Protein AF-A0A1G4KAP0-F1 (afdb_monomer_lite)

pLDDT: mean 80.8, std 14.37, range [39.59, 97.81]

Structure (mmCIF, N/CA/C/O backbone):
data_AF-A0A1G4KAP0-F1
#
_entry.id   AF-A0A1G4KAP0-F1
#
loop_
_atom_site.group_PDB
_atom_site.id
_atom_site.type_symbol
_atom_site.label_atom_id
_atom_site.label_alt_id
_atom_site.label_comp_id
_atom_site.label_asym_id
_atom_site.label_entity_id
_atom_site.label_seq_id
_atom_site.pdbx_PDB_ins_code
_atom_site.Cartn_x
_atom_site.Cartn_y
_atom_site.Cartn_z
_atom_site.occupancy
_atom_site.B_iso_or_equiv
_atom_site.auth_seq_id
_atom_site.auth_comp_id
_atom_site.auth_asym_id
_atom_site.auth_atom_id
_atom_site.pdbx_PDB_model_num
ATOM 1 N N . MET A 1 1 ? 40.969 19.356 -54.802 1.00 39.59 1 MET A N 1
ATOM 2 C CA . MET A 1 1 ? 41.114 18.959 -53.386 1.00 39.59 1 MET A CA 1
ATOM 3 C C . MET A 1 1 ? 39.967 18.029 -53.043 1.00 39.59 1 MET A C 1
ATOM 5 O O . MET A 1 1 ? 38.816 18.387 -53.251 1.00 39.59 1 MET A O 1
ATOM 9 N N . THR A 1 2 ? 40.290 16.788 -52.697 1.00 42.28 2 THR A N 1
ATOM 10 C CA . THR A 1 2 ? 39.365 15.652 -52.617 1.00 42.28 2 THR A CA 1
ATOM 11 C C . THR A 1 2 ? 38.412 15.788 -51.432 1.00 42.28 2 THR A C 1
ATOM 13 O O . THR A 1 2 ? 38.822 15.647 -50.284 1.00 42.28 2 THR A O 1
ATOM 16 N N . SER A 1 3 ? 37.131 16.027 -51.716 1.00 50.00 3 SER A N 1
ATOM 17 C CA . SER A 1 3 ? 36.045 15.788 -50.765 1.00 50.00 3 SER A CA 1
ATOM 18 C C . SER A 1 3 ? 35.837 14.275 -50.668 1.00 50.00 3 SER A C 1
ATOM 20 O O . SER A 1 3 ? 35.120 13.674 -51.468 1.00 50.00 3 SER A O 1
ATOM 22 N N . SER A 1 4 ? 36.538 13.627 -49.739 1.00 54.75 4 SER A N 1
ATOM 23 C CA . SER A 1 4 ? 36.264 12.240 -49.376 1.00 54.75 4 SER A CA 1
ATOM 24 C C . SER A 1 4 ? 34.961 12.207 -48.578 1.00 54.75 4 SER A C 1
ATOM 26 O O . SER A 1 4 ? 34.900 12.558 -47.402 1.00 54.75 4 SER A O 1
ATOM 28 N N . LYS A 1 5 ? 33.883 11.801 -49.252 1.00 60.22 5 LYS A N 1
ATOM 29 C CA . LYS A 1 5 ? 32.620 11.416 -48.614 1.00 60.22 5 LYS A CA 1
ATOM 30 C C . LYS A 1 5 ? 32.959 10.384 -47.521 1.00 60.22 5 LYS A C 1
ATOM 32 O O . LYS A 1 5 ? 33.646 9.413 -47.844 1.00 60.22 5 LYS A O 1
ATOM 37 N N . PRO A 1 6 ? 32.538 10.565 -46.256 1.00 56.22 6 PRO A N 1
ATOM 38 C CA . PRO A 1 6 ? 32.833 9.584 -45.217 1.00 56.22 6 PRO A CA 1
ATOM 39 C C . PRO A 1 6 ? 32.240 8.241 -45.644 1.00 56.22 6 PRO A C 1
ATOM 41 O O . PRO A 1 6 ? 31.071 8.190 -46.041 1.00 56.22 6 PRO A O 1
ATOM 44 N N . SER A 1 7 ? 33.064 7.190 -45.623 1.00 60.97 7 SER A N 1
ATOM 45 C CA . SER A 1 7 ? 32.654 5.840 -46.006 1.00 60.97 7 SER A CA 1
ATOM 46 C C . SER A 1 7 ? 31.438 5.432 -45.166 1.00 60.97 7 SER A C 1
ATOM 48 O O . SER A 1 7 ? 31.383 5.730 -43.972 1.00 60.97 7 SER A O 1
ATOM 50 N N . GLU A 1 8 ? 30.437 4.787 -45.774 1.00 62.31 8 GLU A N 1
ATOM 51 C CA . GLU A 1 8 ? 29.217 4.326 -45.083 1.00 62.31 8 GLU A CA 1
ATOM 52 C C . GLU A 1 8 ? 29.470 3.632 -43.726 1.00 62.31 8 GLU A C 1
ATOM 54 O O . GLU A 1 8 ? 28.761 3.974 -42.773 1.00 62.31 8 GLU A O 1
ATOM 59 N N . PRO A 1 9 ? 30.532 2.810 -43.559 1.00 63.66 9 PRO A N 1
ATOM 60 C CA . PRO A 1 9 ? 30.903 2.237 -42.266 1.00 63.66 9 PRO A CA 1
ATOM 61 C C . PRO A 1 9 ? 31.096 3.286 -41.164 1.00 63.66 9 PRO A C 1
ATOM 63 O O . PRO A 1 9 ? 30.628 3.109 -40.046 1.00 63.66 9 PRO A O 1
ATOM 66 N N . SER A 1 10 ? 31.730 4.425 -41.463 1.00 76.94 10 SER A N 1
ATOM 67 C CA . SER A 1 10 ? 32.026 5.476 -40.477 1.00 76.94 10 SER A CA 1
ATOM 68 C C . SER A 1 10 ? 30.759 6.107 -39.886 1.00 76.94 10 SER A C 1
ATOM 70 O O . SER A 1 10 ? 30.713 6.412 -38.692 1.00 76.94 10 SER A O 1
ATOM 72 N N . LYS A 1 11 ? 29.701 6.252 -40.693 1.00 84.00 11 LYS A N 1
ATOM 73 C CA . LYS A 1 11 ? 28.410 6.774 -40.219 1.00 84.00 11 LYS A CA 1
ATOM 74 C C . LYS A 1 11 ? 27.687 5.772 -39.325 1.00 84.00 11 LYS A C 1
ATOM 76 O O . LYS A 1 11 ? 27.024 6.174 -38.372 1.00 84.00 11 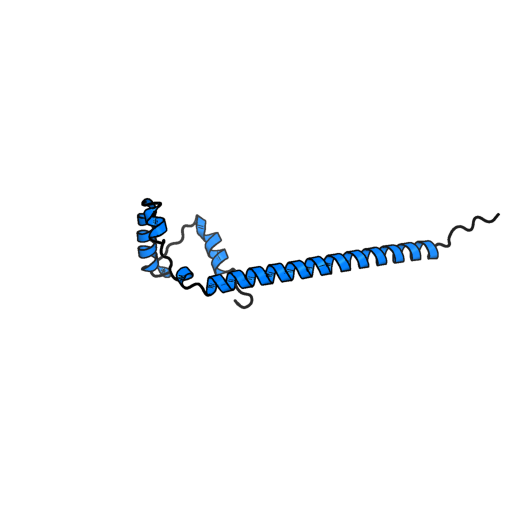LYS A O 1
ATOM 81 N N . GLU A 1 12 ? 27.801 4.487 -39.629 1.00 87.94 12 GLU A N 1
ATOM 82 C CA . GLU A 1 12 ? 27.192 3.416 -38.845 1.00 87.94 12 GLU A CA 1
ATOM 83 C C . GLU A 1 12 ? 27.906 3.236 -37.498 1.00 87.94 12 GLU A C 1
ATOM 85 O O . GLU A 1 12 ? 27.252 3.207 -36.455 1.00 87.94 12 GLU A O 1
ATOM 90 N N . TYR A 1 13 ? 29.242 3.296 -37.490 1.00 89.94 13 TYR A N 1
ATOM 91 C CA . TYR A 1 13 ? 30.038 3.350 -36.261 1.00 89.94 13 TYR A CA 1
ATOM 92 C C . TYR A 1 13 ? 29.661 4.540 -35.371 1.00 89.94 13 TYR A C 1
ATOM 94 O O . TYR A 1 13 ? 29.488 4.369 -34.164 1.00 89.94 13 TYR A O 1
ATOM 102 N N . ALA A 1 14 ? 29.472 5.733 -35.945 1.00 89.94 14 ALA A N 1
ATOM 103 C CA . ALA A 1 14 ? 29.063 6.912 -35.182 1.00 89.94 14 ALA A CA 1
ATOM 104 C C . ALA A 1 14 ? 27.676 6.742 -34.530 1.00 89.94 14 ALA A C 1
ATOM 106 O O . ALA A 1 14 ? 27.480 7.138 -33.379 1.00 89.94 14 ALA A O 1
ATOM 107 N N . LYS A 1 15 ? 26.722 6.107 -35.227 1.00 93.44 15 LYS A N 1
ATOM 108 C CA . LYS A 1 15 ? 25.391 5.796 -34.677 1.00 93.44 15 LYS A CA 1
ATOM 109 C C . LYS A 1 15 ? 25.471 4.803 -33.519 1.00 93.44 15 LYS A C 1
ATOM 111 O O . LYS A 1 15 ? 24.868 5.043 -32.475 1.00 93.44 15 LYS A O 1
ATOM 116 N N . ILE A 1 16 ? 26.229 3.718 -33.686 1.00 92.62 16 ILE A N 1
ATOM 117 C CA . ILE A 1 16 ? 26.417 2.698 -32.643 1.00 92.62 16 ILE A CA 1
ATOM 118 C C . ILE A 1 16 ? 27.080 3.318 -31.410 1.00 92.62 16 ILE A C 1
ATOM 120 O O . ILE A 1 16 ? 26.636 3.089 -30.285 1.00 92.62 16 ILE A O 1
ATOM 124 N N . TYR A 1 17 ? 28.095 4.158 -31.614 1.00 93.38 17 TYR A N 1
ATOM 125 C CA . TYR A 1 17 ? 28.766 4.866 -30.531 1.00 93.38 17 TYR A CA 1
ATOM 126 C C . TYR A 1 17 ? 27.811 5.809 -29.785 1.00 93.38 17 TYR A C 1
ATOM 128 O O . TYR A 1 17 ? 27.716 5.750 -28.561 1.00 93.38 17 TYR A O 1
ATOM 136 N N . SER A 1 18 ? 27.033 6.616 -30.514 1.00 93.88 18 SER A N 1
ATOM 137 C CA . SER A 1 18 ? 26.018 7.494 -29.918 1.00 93.88 18 SER A CA 1
ATOM 138 C C . SER A 1 18 ? 24.978 6.715 -29.111 1.00 93.88 18 SER A C 1
ATOM 140 O O . SER A 1 18 ? 24.592 7.147 -28.026 1.00 93.88 18 SER A O 1
ATOM 142 N N . ARG A 1 19 ? 24.529 5.558 -29.614 1.00 95.44 19 ARG A N 1
ATOM 143 C CA . ARG A 1 19 ? 23.566 4.708 -28.907 1.00 95.44 19 ARG A CA 1
ATOM 144 C C . ARG A 1 19 ? 24.162 4.100 -27.640 1.00 95.44 19 ARG A C 1
ATOM 146 O O . ARG A 1 19 ? 23.478 4.028 -26.625 1.00 95.44 19 ARG A O 1
ATOM 153 N N . ARG A 1 20 ? 25.433 3.695 -27.674 1.00 95.94 20 ARG A N 1
ATOM 154 C CA . ARG A 1 20 ? 26.156 3.208 -26.491 1.00 95.94 20 ARG A CA 1
ATOM 155 C C . ARG A 1 20 ? 26.228 4.280 -25.403 1.00 95.94 20 ARG A C 1
ATOM 157 O O . ARG A 1 20 ? 25.932 3.982 -24.252 1.00 95.94 20 ARG A O 1
ATOM 164 N N . GLU A 1 21 ? 26.571 5.514 -25.761 1.00 97.31 21 GLU A N 1
ATOM 165 C CA . GLU A 1 21 ? 26.619 6.638 -24.815 1.00 97.31 21 GLU A CA 1
ATOM 166 C C . GLU A 1 21 ? 25.249 6.930 -24.184 1.00 97.31 21 GLU A C 1
ATOM 168 O O . GLU A 1 21 ? 25.148 7.194 -22.986 1.00 97.31 21 GLU A O 1
ATOM 173 N N . GLU A 1 22 ? 24.174 6.848 -24.969 1.00 97.00 22 GLU A N 1
ATOM 174 C CA . GLU A 1 22 ? 22.808 6.998 -24.462 1.00 97.00 22 GLU A CA 1
ATOM 175 C C . GLU A 1 22 ? 22.437 5.883 -23.472 1.00 97.00 22 GLU A C 1
ATOM 177 O O . GLU A 1 22 ? 21.922 6.169 -22.390 1.00 97.00 22 GLU A O 1
ATOM 182 N N . LEU A 1 23 ? 22.751 4.626 -23.801 1.00 97.06 23 LEU A N 1
ATOM 183 C CA . LEU A 1 23 ? 22.495 3.480 -22.926 1.00 97.06 23 LEU A CA 1
ATOM 184 C C . LEU A 1 23 ? 23.256 3.590 -21.600 1.00 97.06 23 LEU A C 1
ATOM 186 O O . LEU A 1 23 ? 22.680 3.319 -20.551 1.00 97.06 23 LEU A O 1
ATOM 190 N N . ILE A 1 24 ? 24.507 4.058 -21.619 1.00 97.06 24 ILE A N 1
ATOM 191 C CA . ILE A 1 24 ? 25.295 4.291 -20.397 1.00 97.06 24 ILE A CA 1
ATOM 192 C C . ILE A 1 24 ? 24.619 5.343 -19.505 1.00 97.06 24 ILE A C 1
ATOM 194 O O . ILE A 1 24 ? 24.529 5.174 -18.286 1.00 97.06 24 ILE A O 1
ATOM 198 N N . LYS A 1 25 ? 24.097 6.426 -20.098 1.00 96.94 25 LYS A N 1
ATOM 199 C CA . LYS A 1 25 ? 23.353 7.449 -19.348 1.00 96.94 25 LYS A CA 1
ATOM 200 C C . LYS A 1 25 ? 22.081 6.869 -18.732 1.00 96.94 25 LYS A C 1
ATOM 202 O O . LYS A 1 25 ? 21.841 7.093 -17.545 1.00 96.94 25 LYS A O 1
ATOM 207 N N . GLN A 1 26 ? 21.313 6.094 -19.496 1.00 97.81 26 GLN A N 1
ATOM 208 C CA . GLN A 1 26 ? 20.096 5.436 -19.012 1.00 97.81 26 GLN A CA 1
ATOM 209 C C . GLN A 1 26 ? 20.397 4.450 -17.879 1.00 97.81 26 GLN A C 1
ATOM 211 O O . GLN A 1 26 ? 19.734 4.495 -16.847 1.00 97.81 26 GLN A O 1
ATOM 216 N N . GLU A 1 27 ? 21.445 3.635 -18.011 1.00 97.38 27 GLU A N 1
ATOM 217 C CA . GLU A 1 27 ? 21.887 2.712 -16.963 1.00 97.38 27 GLU A CA 1
ATOM 218 C C . GLU A 1 27 ? 22.241 3.464 -15.672 1.00 97.38 27 GLU A C 1
ATOM 220 O O . GLU A 1 27 ? 21.850 3.060 -14.575 1.00 97.38 27 GLU A O 1
ATOM 225 N N . SER A 1 28 ? 22.941 4.597 -15.790 1.00 96.62 28 SER A N 1
ATOM 226 C CA . SER A 1 28 ? 23.276 5.425 -14.632 1.00 96.62 28 SER A CA 1
ATOM 227 C C . SER A 1 28 ? 22.040 6.025 -13.946 1.00 96.62 28 SER A C 1
ATOM 229 O O . SER A 1 28 ? 21.998 6.068 -12.714 1.00 96.62 28 SER A O 1
ATOM 231 N N . SER A 1 29 ? 21.023 6.442 -14.714 1.00 97.31 29 SER A N 1
ATOM 232 C CA . SER A 1 29 ? 19.752 6.944 -14.166 1.00 97.31 29 SER A CA 1
ATOM 233 C C . SER A 1 29 ? 18.997 5.829 -13.457 1.00 97.31 29 SER A C 1
ATOM 235 O O . SER A 1 29 ? 18.632 5.968 -12.291 1.00 97.31 29 SER A O 1
ATOM 237 N N . LEU A 1 30 ? 18.878 4.676 -14.116 1.00 97.50 30 LEU A N 1
ATOM 238 C CA . LEU A 1 30 ? 18.154 3.525 -13.596 1.00 97.50 30 LEU A CA 1
ATOM 239 C C . LEU A 1 30 ? 18.745 3.037 -12.268 1.00 97.50 30 LEU A C 1
ATOM 241 O O . LEU A 1 30 ? 18.005 2.772 -11.325 1.00 97.50 30 LEU A O 1
ATOM 245 N N . LYS A 1 31 ? 20.077 2.995 -12.136 1.00 97.25 31 LYS A N 1
ATOM 246 C CA . LYS A 1 31 ? 20.740 2.647 -10.865 1.00 97.25 31 LYS A CA 1
ATOM 247 C C . LYS A 1 31 ? 20.389 3.621 -9.735 1.00 97.25 31 LYS A C 1
ATOM 249 O O . LYS A 1 31 ? 20.179 3.193 -8.595 1.00 97.25 31 LYS A O 1
ATOM 254 N N . ARG A 1 32 ? 20.305 4.925 -10.024 1.00 96.88 32 ARG A N 1
ATOM 255 C CA . ARG A 1 32 ? 19.919 5.951 -9.035 1.00 96.88 32 ARG A CA 1
ATOM 256 C C . ARG A 1 32 ? 18.456 5.813 -8.625 1.00 96.88 32 ARG A C 1
ATOM 258 O O . ARG A 1 32 ? 18.149 5.861 -7.431 1.00 96.88 32 ARG A O 1
ATOM 265 N N . GLU A 1 33 ? 17.570 5.620 -9.594 1.00 96.81 33 GLU A N 1
ATOM 266 C CA . GLU A 1 33 ? 16.136 5.422 -9.369 1.00 96.81 33 GLU A CA 1
ATOM 267 C C . GLU A 1 33 ? 15.878 4.150 -8.558 1.00 96.81 33 GLU A C 1
ATOM 269 O O . GLU A 1 33 ? 15.201 4.207 -7.532 1.00 96.81 33 GLU A O 1
ATOM 274 N N . TYR A 1 34 ? 16.523 3.041 -8.921 1.00 97.19 34 TYR A N 1
ATOM 275 C CA . TYR A 1 34 ? 16.436 1.773 -8.200 1.00 97.19 34 TYR A CA 1
ATOM 276 C C . TYR A 1 34 ? 16.913 1.897 -6.747 1.00 97.19 34 TYR A C 1
ATOM 278 O O . TYR A 1 34 ? 16.222 1.488 -5.817 1.00 97.19 34 TYR A O 1
ATOM 286 N N . THR A 1 35 ? 18.051 2.559 -6.518 1.00 97.06 35 THR A N 1
ATOM 287 C CA . THR A 1 35 ? 18.565 2.811 -5.157 1.00 97.06 35 THR A CA 1
ATOM 288 C C . THR A 1 35 ? 17.611 3.687 -4.339 1.00 97.06 35 THR A C 1
ATOM 290 O O . THR A 1 35 ? 17.493 3.549 -3.120 1.00 97.06 35 THR A O 1
ATOM 293 N N . THR A 1 36 ? 16.926 4.625 -4.991 1.00 96.94 36 THR A N 1
ATOM 294 C CA . THR A 1 36 ? 15.922 5.476 -4.342 1.00 96.94 36 THR A CA 1
ATOM 295 C C . THR A 1 36 ? 14.671 4.679 -3.996 1.00 96.94 36 THR A C 1
ATOM 297 O O . THR A 1 36 ? 14.156 4.811 -2.889 1.00 96.94 36 THR A O 1
ATOM 300 N N . MET A 1 37 ? 14.215 3.815 -4.901 1.00 96.56 37 MET A N 1
ATOM 301 C CA . MET A 1 37 ? 13.095 2.911 -4.662 1.00 96.56 37 MET A CA 1
ATOM 302 C C . MET A 1 37 ? 13.378 1.976 -3.484 1.00 96.56 37 MET A C 1
ATOM 304 O O . MET A 1 37 ? 12.548 1.884 -2.586 1.00 96.56 37 MET A O 1
ATOM 308 N N . LEU A 1 38 ? 14.566 1.365 -3.422 1.00 96.62 38 LEU A N 1
ATOM 309 C CA . LEU A 1 38 ? 14.960 0.510 -2.298 1.00 96.62 38 LEU A CA 1
ATOM 310 C C . LEU A 1 38 ? 14.927 1.253 -0.958 1.00 96.62 38 LEU A C 1
ATOM 312 O O . LEU A 1 38 ? 14.419 0.719 0.022 1.00 96.62 38 LEU A O 1
ATOM 316 N N . ARG A 1 39 ? 15.409 2.502 -0.912 1.00 95.25 39 ARG A N 1
ATOM 317 C CA . ARG A 1 39 ? 15.324 3.325 0.306 1.00 95.25 39 ARG A CA 1
ATOM 318 C C . ARG A 1 39 ? 13.884 3.642 0.699 1.00 95.25 39 ARG A C 1
ATOM 320 O O . ARG A 1 39 ? 13.567 3.603 1.883 1.00 95.25 39 ARG A O 1
ATOM 327 N N . LYS A 1 40 ? 13.015 3.938 -0.272 1.00 95.94 40 LYS A N 1
ATOM 328 C CA . LYS A 1 40 ? 11.586 4.166 -0.012 1.00 95.94 40 LYS A CA 1
ATOM 329 C C . LYS A 1 40 ? 10.910 2.904 0.522 1.00 95.94 40 LYS A C 1
ATOM 331 O O . LYS A 1 40 ? 10.184 2.998 1.501 1.00 95.94 40 LYS A O 1
ATOM 336 N N . LEU A 1 41 ? 11.189 1.744 -0.074 1.00 94.50 41 LEU A N 1
ATOM 337 C CA . LEU A 1 41 ? 10.671 0.459 0.397 1.00 94.50 41 LEU A CA 1
ATOM 338 C C . LEU A 1 41 ? 11.127 0.168 1.825 1.00 94.50 41 LEU A C 1
ATOM 340 O O . LEU A 1 41 ? 10.284 -0.096 2.667 1.00 94.50 41 LEU A O 1
ATOM 344 N N . ALA A 1 42 ? 12.423 0.309 2.117 1.00 93.31 42 ALA A N 1
ATOM 345 C CA . ALA A 1 42 ? 12.942 0.128 3.471 1.00 93.31 42 ALA A CA 1
ATOM 346 C C . ALA A 1 42 ? 12.252 1.062 4.477 1.00 93.31 42 ALA A C 1
ATOM 348 O O . ALA A 1 42 ? 11.812 0.606 5.524 1.00 93.31 42 ALA A O 1
ATOM 349 N N . SER A 1 43 ? 12.085 2.343 4.130 1.00 93.94 43 SER A N 1
ATOM 350 C CA . SER A 1 43 ? 11.376 3.306 4.980 1.00 93.94 43 SER A CA 1
ATOM 351 C C . SER A 1 43 ? 9.925 2.900 5.242 1.00 93.94 43 SER A C 1
ATOM 353 O O . SER A 1 43 ? 9.466 3.019 6.373 1.00 93.94 43 SER A O 1
ATOM 355 N N . VAL A 1 44 ? 9.203 2.431 4.220 1.00 91.75 44 VAL A N 1
ATOM 356 C CA . VAL A 1 44 ? 7.819 1.957 4.374 1.00 91.75 44 VAL A CA 1
ATOM 357 C C . VAL A 1 44 ? 7.780 0.702 5.240 1.00 91.75 44 VAL A C 1
ATOM 359 O O . VAL A 1 44 ? 6.973 0.637 6.159 1.00 91.75 44 VAL A O 1
ATOM 362 N N . THR A 1 45 ? 8.675 -0.261 5.010 1.00 91.12 45 THR A N 1
ATOM 363 C CA . THR A 1 45 ? 8.784 -1.466 5.842 1.00 91.12 45 THR A CA 1
ATOM 364 C C . THR A 1 45 ? 9.040 -1.114 7.304 1.00 91.12 45 THR A C 1
ATOM 366 O O . THR A 1 45 ? 8.382 -1.680 8.168 1.00 91.12 45 THR A O 1
ATOM 369 N N . THR A 1 46 ? 9.932 -0.163 7.596 1.00 90.88 46 THR A N 1
ATOM 370 C CA . THR A 1 46 ? 10.199 0.273 8.974 1.00 90.88 46 THR A CA 1
ATOM 371 C C . THR A 1 46 ? 8.957 0.874 9.629 1.00 90.88 46 THR A C 1
ATOM 373 O O . THR A 1 46 ? 8.617 0.477 10.736 1.00 90.88 46 THR A O 1
ATOM 376 N N . VAL A 1 47 ? 8.232 1.759 8.939 1.00 87.56 47 VAL A N 1
ATOM 377 C CA . VAL A 1 47 ? 6.983 2.338 9.472 1.00 87.56 47 VAL A CA 1
ATOM 378 C C . VAL A 1 47 ? 5.930 1.256 9.717 1.00 87.56 47 VAL A C 1
ATOM 380 O O . VAL A 1 47 ? 5.263 1.268 10.746 1.00 87.56 47 VAL A O 1
ATOM 383 N N . LEU A 1 48 ? 5.780 0.301 8.797 1.00 82.94 48 LEU A N 1
ATOM 384 C CA . LEU A 1 48 ? 4.834 -0.803 8.970 1.00 82.94 48 LEU A CA 1
ATOM 385 C C . LEU A 1 48 ? 5.210 -1.697 10.157 1.00 82.94 48 LEU A C 1
ATOM 387 O O . LEU A 1 48 ? 4.330 -2.079 10.918 1.00 82.94 48 LEU A O 1
ATOM 391 N N . GLN A 1 49 ? 6.500 -1.972 10.357 1.00 81.62 49 GLN A N 1
ATOM 392 C CA . GLN A 1 49 ? 6.984 -2.706 11.528 1.00 81.62 49 GLN A CA 1
ATOM 393 C C . GLN A 1 49 ? 6.736 -1.935 12.828 1.00 81.62 49 GLN A C 1
ATOM 395 O O . GLN A 1 49 ? 6.363 -2.535 13.830 1.00 81.62 49 GLN A O 1
ATOM 400 N N . GLU A 1 50 ? 6.930 -0.617 12.844 1.00 81.56 50 GLU A N 1
ATOM 401 C CA . GLU A 1 50 ? 6.613 0.210 14.014 1.00 81.56 50 GLU A CA 1
ATOM 402 C C . GLU A 1 50 ? 5.118 0.165 14.350 1.00 81.56 50 GLU A C 1
ATOM 404 O O . GLU A 1 50 ? 4.766 0.050 15.520 1.00 81.56 50 GLU A O 1
ATOM 409 N N . LEU A 1 51 ? 4.247 0.191 13.336 1.00 76.06 51 LEU A N 1
ATOM 410 C CA . LEU A 1 51 ? 2.799 0.062 13.513 1.00 76.06 51 LEU A CA 1
ATOM 411 C C . LEU A 1 51 ? 2.390 -1.335 13.999 1.00 76.06 51 LEU A C 1
ATOM 413 O O . LEU A 1 51 ? 1.544 -1.442 14.877 1.00 76.06 51 LEU A O 1
ATOM 417 N N . GLU A 1 52 ? 2.994 -2.399 13.468 1.00 72.00 52 GLU A N 1
ATOM 418 C CA . GLU A 1 52 ? 2.728 -3.777 13.907 1.00 72.00 52 GLU A CA 1
ATOM 419 C C . GLU A 1 52 ? 3.131 -4.002 15.374 1.00 72.00 52 GLU A C 1
ATOM 421 O O . GLU A 1 52 ? 2.467 -4.738 16.100 1.00 72.00 52 GLU A O 1
ATOM 426 N N . ASN A 1 53 ? 4.193 -3.331 15.830 1.00 69.25 53 ASN A N 1
ATOM 427 C CA . ASN A 1 53 ? 4.680 -3.419 17.207 1.00 69.25 53 ASN A CA 1
ATOM 428 C C . ASN A 1 53 ? 4.002 -2.432 18.174 1.00 69.25 53 ASN A C 1
ATOM 430 O O . ASN A 1 53 ? 4.309 -2.466 19.368 1.00 69.25 53 ASN A O 1
ATOM 434 N N . ASP A 1 54 ? 3.115 -1.546 17.706 1.00 69.94 54 ASP A N 1
ATOM 435 C CA . ASP A 1 54 ? 2.382 -0.639 18.589 1.00 69.94 54 ASP 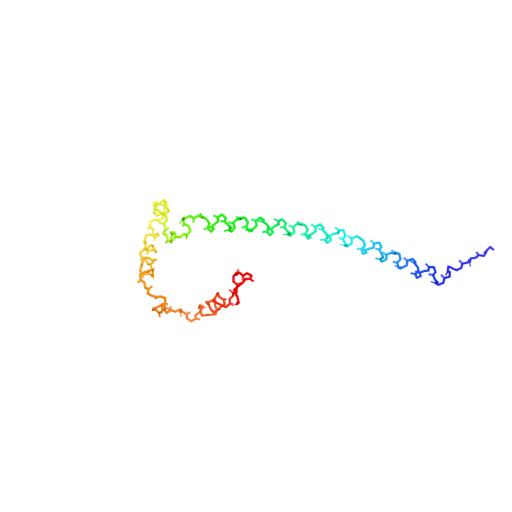A CA 1
ATOM 436 C C . ASP A 1 54 ? 1.189 -1.386 19.217 1.00 69.94 54 ASP A C 1
ATOM 438 O O . ASP A 1 54 ? 0.221 -1.706 18.521 1.00 69.94 54 ASP A O 1
ATOM 442 N N . PRO A 1 55 ? 1.198 -1.649 20.540 1.00 63.88 55 PRO A N 1
ATOM 443 C CA . PRO A 1 55 ? 0.112 -2.367 21.206 1.00 63.88 55 PRO A CA 1
ATOM 444 C C . PRO A 1 55 ? -1.237 -1.643 21.083 1.00 63.88 55 PRO A C 1
ATOM 446 O O . PRO A 1 55 ? -2.280 -2.288 21.171 1.00 63.88 55 PRO A O 1
ATOM 449 N N . ARG A 1 56 ? -1.236 -0.331 20.806 1.00 62.16 56 ARG A N 1
ATOM 450 C CA . ARG A 1 56 ? -2.450 0.467 20.583 1.00 62.16 56 ARG A CA 1
ATOM 451 C C . ARG A 1 56 ? -3.131 0.166 19.251 1.00 62.16 56 ARG A C 1
ATOM 453 O O . ARG A 1 56 ? -4.304 0.471 19.107 1.00 62.16 56 ARG A O 1
ATOM 460 N N . VAL A 1 57 ? -2.438 -0.433 18.279 1.00 58.31 57 VAL A N 1
ATOM 461 C CA . VAL A 1 57 ? -3.063 -0.862 17.012 1.00 58.31 57 VAL A CA 1
ATOM 462 C C . VAL A 1 57 ? -4.005 -2.048 17.242 1.00 58.31 57 VAL A C 1
ATOM 464 O O . VAL A 1 57 ? -5.003 -2.189 16.538 1.00 58.31 57 VAL A O 1
ATOM 467 N N . SER A 1 58 ? -3.735 -2.858 18.270 1.00 54.53 58 SER A N 1
ATOM 468 C CA . SER A 1 58 ? -4.635 -3.930 18.712 1.00 54.53 58 SER A CA 1
ATOM 469 C C . SER A 1 58 ? -5.848 -3.398 19.483 1.00 54.53 58 SER A C 1
ATOM 471 O O . SER A 1 58 ? -6.901 -4.035 19.494 1.00 54.53 58 SER A O 1
ATOM 473 N N . GLU A 1 59 ? -5.730 -2.225 20.107 1.00 59.97 59 GLU A N 1
ATOM 474 C CA . GLU A 1 59 ? -6.841 -1.552 20.774 1.00 59.97 59 GLU A CA 1
ATOM 475 C C . GLU A 1 59 ? -7.684 -0.821 19.722 1.00 59.97 59 GLU A C 1
ATOM 477 O O . GLU A 1 59 ? -7.448 0.338 19.388 1.00 59.97 59 GLU A O 1
ATOM 482 N N . ARG A 1 60 ? -8.718 -1.491 19.199 1.00 62.50 60 ARG A N 1
ATOM 483 C CA . ARG A 1 60 ? -9.750 -0.885 18.334 1.00 62.50 60 ARG A CA 1
ATOM 484 C C . ARG A 1 60 ? -10.663 0.086 19.100 1.00 62.50 60 ARG A C 1
ATOM 486 O O . ARG A 1 60 ? -11.870 0.118 18.896 1.00 62.50 60 ARG A O 1
ATOM 493 N N . VAL A 1 61 ? -10.103 0.885 20.003 1.00 67.75 61 VAL A N 1
ATOM 494 C CA . VAL A 1 61 ? -10.849 1.750 20.915 1.00 67.75 61 VAL A CA 1
ATOM 495 C C . VAL A 1 61 ? -10.570 3.207 20.565 1.00 67.75 61 VAL A C 1
ATOM 497 O O . VAL A 1 61 ? -9.424 3.645 20.449 1.00 67.75 61 VAL A O 1
ATOM 500 N N . ILE A 1 62 ? -11.632 3.996 20.392 1.00 74.75 62 ILE A N 1
ATOM 501 C CA . ILE A 1 62 ? -11.502 5.446 20.214 1.00 74.75 62 ILE A CA 1
ATOM 502 C C . ILE A 1 62 ? -10.960 6.028 21.524 1.00 74.75 62 ILE A C 1
ATOM 504 O O . ILE A 1 62 ? -11.599 5.905 22.565 1.00 74.75 62 ILE A O 1
ATOM 508 N N . SER A 1 63 ? -9.793 6.681 21.480 1.00 77.56 63 SER A N 1
ATOM 509 C CA . SER A 1 63 ? -9.162 7.211 22.697 1.00 77.56 63 SER A CA 1
ATOM 510 C C . SER A 1 63 ? -10.076 8.181 23.460 1.00 77.56 63 SER A C 1
ATOM 512 O O . SER A 1 63 ? -10.749 9.022 22.853 1.00 77.56 63 SER A O 1
ATOM 514 N N . GLU A 1 64 ? -10.036 8.143 24.794 1.00 76.88 64 GLU A N 1
ATOM 515 C CA . GLU A 1 64 ? -10.809 9.059 25.648 1.00 76.88 64 GLU A CA 1
ATOM 516 C C . GLU A 1 64 ? -10.498 10.534 25.348 1.00 76.88 64 GLU A C 1
ATOM 518 O O . GLU A 1 64 ? -11.388 11.384 25.347 1.00 76.88 64 GLU A O 1
ATOM 523 N N . ALA A 1 65 ? -9.244 10.838 24.998 1.00 79.94 65 ALA A N 1
ATOM 524 C CA . ALA A 1 65 ? -8.822 12.173 24.585 1.00 79.94 65 ALA A CA 1
ATOM 525 C C . ALA A 1 65 ? -9.546 12.661 23.316 1.00 79.94 65 ALA A C 1
ATOM 527 O O . ALA A 1 65 ? -9.812 13.858 23.180 1.00 79.94 65 ALA A O 1
ATOM 528 N N . SER A 1 66 ? -9.874 11.755 22.391 1.00 80.31 66 SER A N 1
ATOM 529 C CA . SER A 1 66 ? -10.664 12.068 21.196 1.00 80.31 66 SER A CA 1
ATOM 530 C C . SER A 1 66 ? -12.136 12.295 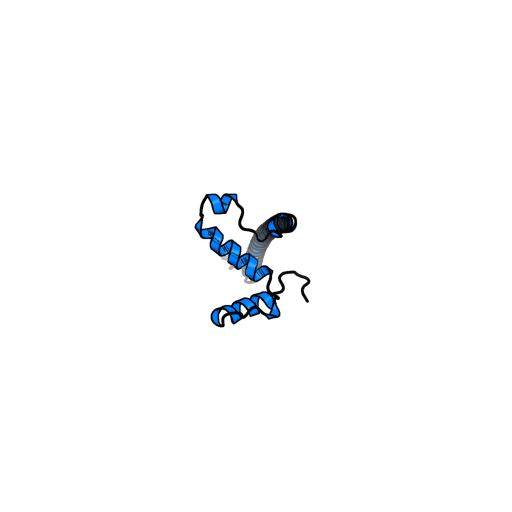21.540 1.00 80.31 66 SER A C 1
ATOM 532 O O . SER A 1 66 ? -12.736 13.233 21.021 1.00 80.31 66 SER A O 1
ATOM 534 N N . ILE A 1 67 ? -12.696 11.502 22.456 1.00 83.38 67 ILE A N 1
ATOM 535 C CA . ILE A 1 67 ? -14.093 11.627 22.909 1.00 83.38 67 ILE A CA 1
ATOM 536 C C . ILE A 1 67 ? -14.311 12.948 23.658 1.00 83.38 67 ILE A C 1
ATOM 538 O O . ILE A 1 67 ? -15.327 13.611 23.467 1.00 83.38 67 ILE A O 1
ATOM 542 N N . LEU A 1 68 ? -13.334 13.383 24.459 1.00 84.25 68 LEU A N 1
ATOM 543 C CA . LEU A 1 68 ? -13.379 14.683 25.137 1.00 84.25 68 LEU A CA 1
ATOM 544 C C . LEU A 1 68 ? -13.405 15.863 24.154 1.00 84.25 68 LEU A C 1
ATOM 546 O O . LEU A 1 68 ? -14.002 16.895 24.453 1.00 84.25 68 LEU A O 1
ATOM 550 N N . LYS A 1 69 ? -12.763 15.723 22.988 1.00 87.81 69 LYS A N 1
ATOM 551 C CA . LYS A 1 69 ? -12.767 16.751 21.935 1.00 87.81 69 LYS A CA 1
ATOM 552 C C . LYS A 1 69 ? -14.039 16.713 21.093 1.00 87.81 69 LYS A C 1
ATOM 554 O O . LYS A 1 69 ? -14.515 17.766 20.681 1.00 87.81 69 LYS A O 1
ATOM 559 N N . ILE A 1 70 ? -14.555 15.517 20.811 1.00 88.75 70 ILE A N 1
ATOM 560 C CA . ILE A 1 70 ? -15.739 15.299 19.978 1.00 88.75 70 ILE A CA 1
ATOM 561 C C . ILE A 1 70 ? -16.644 14.278 20.686 1.00 88.75 70 ILE A C 1
ATOM 563 O O . ILE A 1 70 ? -16.462 13.070 20.512 1.00 88.75 70 ILE A O 1
ATOM 567 N N . PRO A 1 71 ? -17.634 14.746 21.466 1.00 85.69 71 PRO A N 1
ATOM 568 C CA . PRO A 1 71 ? -18.516 13.874 22.243 1.00 85.69 71 PRO A CA 1
ATOM 569 C C . PRO A 1 71 ? -19.346 12.904 21.391 1.00 85.69 71 PRO A C 1
ATOM 571 O O . PRO A 1 71 ? -19.652 11.799 21.839 1.00 85.69 71 PRO A O 1
ATOM 574 N N . ASP A 1 72 ? -19.660 13.282 20.150 1.00 87.50 72 ASP A N 1
ATOM 575 C CA . ASP A 1 72 ? -20.447 12.469 19.212 1.00 87.50 72 ASP A CA 1
ATOM 576 C C . ASP A 1 72 ? -19.751 11.148 18.845 1.00 87.50 72 ASP A C 1
ATOM 578 O O . ASP A 1 72 ? -20.410 10.169 18.494 1.00 87.50 72 ASP A O 1
ATOM 582 N N . LEU A 1 73 ? -18.421 11.072 19.007 1.00 84.06 73 LEU A N 1
ATOM 583 C CA . LEU A 1 73 ? -17.651 9.842 18.798 1.00 84.06 73 LEU A CA 1
ATOM 584 C C . LEU A 1 73 ? -18.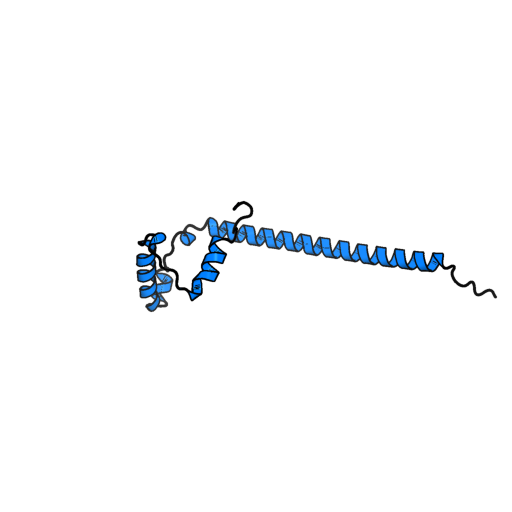048 8.715 19.758 1.00 84.06 73 LEU A C 1
ATOM 586 O O . LEU A 1 73 ? -17.826 7.545 19.451 1.00 84.06 73 LEU A O 1
ATOM 590 N N . LYS A 1 74 ? -18.673 9.042 20.894 1.00 84.00 74 LYS A N 1
ATOM 591 C CA . LYS A 1 74 ? -19.112 8.053 21.882 1.00 84.00 74 LYS A CA 1
ATOM 592 C C . LYS A 1 74 ? -20.130 7.058 21.314 1.00 84.00 74 LYS A C 1
ATOM 594 O O . LYS A 1 74 ? -20.100 5.894 21.694 1.00 84.00 74 LYS A O 1
ATOM 599 N N . GLN A 1 75 ? -20.994 7.492 20.393 1.00 85.50 75 GLN A N 1
ATOM 600 C CA . GLN A 1 75 ? -21.979 6.610 19.749 1.00 85.50 75 GLN A CA 1
ATOM 601 C C . GLN A 1 75 ? -21.307 5.574 18.842 1.00 85.50 75 GLN A C 1
ATOM 603 O O . GLN A 1 75 ? -21.724 4.421 18.777 1.00 85.50 75 GLN A O 1
ATOM 608 N N . TYR A 1 76 ? -20.234 5.970 18.160 1.00 83.00 76 TYR A N 1
ATOM 609 C CA . TYR A 1 76 ? -19.474 5.056 17.316 1.00 83.00 76 TYR A CA 1
ATOM 610 C C . TYR A 1 76 ? -18.695 4.044 18.150 1.00 83.00 76 TYR A C 1
ATOM 612 O O . TYR A 1 76 ? -18.594 2.894 17.744 1.00 83.00 76 TYR A O 1
ATOM 620 N N . LEU A 1 77 ? -18.215 4.431 19.337 1.00 83.31 77 LEU A N 1
ATOM 621 C CA . LEU A 1 77 ? -17.572 3.499 20.262 1.00 83.31 77 LEU A CA 1
ATOM 622 C C . LEU A 1 77 ? -18.527 2.371 20.682 1.00 83.31 77 LEU A C 1
ATOM 624 O O . LEU A 1 77 ? -18.143 1.211 20.588 1.00 83.31 77 LEU A O 1
ATOM 628 N N . SER A 1 78 ? -19.784 2.679 21.026 1.00 83.75 78 SER A N 1
ATOM 629 C CA . SER A 1 78 ? -20.772 1.629 21.328 1.00 83.75 78 SER A CA 1
ATOM 630 C C . SER A 1 78 ? -21.058 0.715 20.133 1.00 83.75 78 SER A C 1
ATOM 632 O O . SER A 1 78 ? -21.194 -0.489 20.305 1.00 83.75 78 SER A O 1
ATOM 634 N N . LEU A 1 79 ? -21.092 1.256 18.909 1.00 84.00 79 LEU A N 1
ATOM 635 C CA . LEU A 1 79 ? -21.290 0.443 17.702 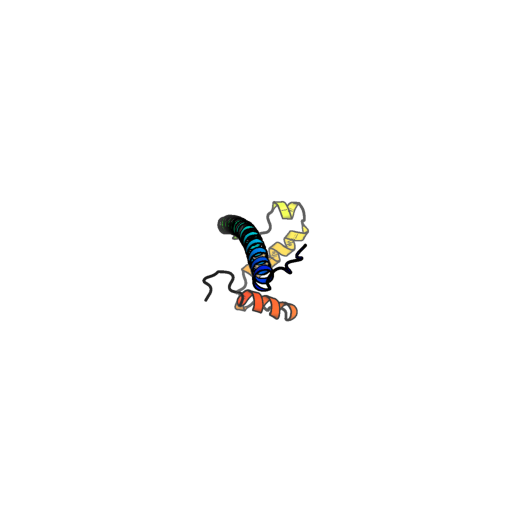1.00 84.00 79 LEU A CA 1
ATOM 636 C C . LEU A 1 79 ? -20.089 -0.468 17.408 1.00 84.00 79 LEU A C 1
ATOM 638 O O . LEU A 1 79 ? -20.273 -1.587 16.934 1.00 84.00 79 LEU A O 1
ATOM 642 N N . ILE A 1 80 ? -18.868 -0.001 17.683 1.00 82.38 80 ILE A N 1
ATOM 643 C CA . ILE A 1 80 ? -17.647 -0.806 17.553 1.00 82.38 80 ILE A CA 1
ATOM 644 C C . ILE A 1 80 ? -17.664 -1.946 18.573 1.00 82.38 80 ILE A C 1
ATOM 646 O O . ILE A 1 80 ? -17.428 -3.087 18.193 1.00 82.38 80 ILE A O 1
ATOM 650 N N . GLU A 1 81 ? -18.022 -1.670 19.830 1.00 83.12 81 GLU A N 1
ATOM 651 C CA . GLU A 1 81 ? -18.168 -2.705 20.861 1.00 83.12 81 GLU A CA 1
ATOM 652 C C . GLU A 1 81 ? -19.242 -3.739 20.488 1.00 83.12 81 GLU A C 1
ATOM 654 O O . GLU A 1 81 ? -19.042 -4.940 20.661 1.00 83.12 81 GLU A O 1
ATOM 659 N N . GLU A 1 82 ? -20.381 -3.310 19.940 1.00 83.81 82 GLU A N 1
ATOM 660 C CA . GLU A 1 82 ? -21.419 -4.223 19.447 1.00 83.81 82 GLU A CA 1
ATOM 661 C C . GLU A 1 82 ? -20.933 -5.101 18.285 1.00 83.81 82 GLU A C 1
ATOM 663 O O . GLU A 1 82 ? -21.318 -6.267 18.199 1.00 83.81 82 GLU A O 1
ATOM 668 N N . LEU A 1 83 ? -20.097 -4.559 17.396 1.00 81.38 83 LEU A N 1
ATOM 669 C CA . LEU A 1 83 ? -19.507 -5.297 16.278 1.00 81.38 83 LEU A CA 1
ATOM 670 C C . LEU A 1 83 ? -18.425 -6.278 16.732 1.00 81.38 83 LEU A C 1
ATOM 672 O O . LEU A 1 83 ? -18.426 -7.413 16.268 1.00 81.38 83 LEU A O 1
ATOM 676 N N . ASP A 1 84 ? -17.541 -5.879 17.649 1.00 78.12 84 ASP A N 1
ATOM 677 C CA . ASP A 1 84 ? -16.476 -6.745 18.172 1.00 78.12 84 ASP A CA 1
ATOM 678 C C . ASP A 1 84 ? -17.042 -7.933 18.976 1.00 78.12 84 ASP A C 1
ATOM 680 O O . ASP A 1 84 ? -16.409 -8.984 19.062 1.00 78.12 84 ASP A O 1
ATOM 684 N N . ASN A 1 85 ? -18.255 -7.802 19.525 1.00 81.25 85 ASN A N 1
ATOM 685 C CA . ASN A 1 85 ? -18.966 -8.891 20.203 1.00 81.25 85 ASN A CA 1
ATOM 686 C C . ASN A 1 85 ? -19.722 -9.840 19.252 1.00 81.25 85 ASN A C 1
ATOM 688 O O . ASN A 1 85 ? -20.238 -10.865 19.707 1.00 81.25 85 ASN A O 1
ATOM 692 N N . LYS A 1 86 ? -19.825 -9.521 17.956 1.00 83.88 86 LYS A N 1
ATOM 693 C CA . LYS A 1 86 ? -20.465 -10.390 16.958 1.00 83.88 86 LYS A CA 1
ATOM 694 C C . LYS A 1 86 ? -19.450 -11.327 16.317 1.00 83.88 86 LYS A C 1
ATOM 696 O O . LYS A 1 86 ? -18.299 -10.963 16.083 1.00 83.88 86 LYS A O 1
ATOM 701 N N . ALA A 1 87 ? -19.899 -12.535 15.990 1.00 77.69 87 ALA A N 1
ATOM 702 C CA . ALA A 1 87 ? -19.094 -13.449 15.201 1.00 77.69 87 ALA A CA 1
ATOM 703 C C . ALA A 1 87 ? -18.978 -12.917 13.755 1.00 77.69 87 ALA A C 1
ATOM 705 O O . ALA A 1 87 ? -19.951 -12.356 13.240 1.00 77.69 87 ALA A O 1
ATOM 706 N N . PRO A 1 88 ? -17.824 -13.070 13.079 1.00 74.62 88 PRO A N 1
ATOM 707 C CA . PRO A 1 88 ? -17.640 -12.611 11.700 1.00 74.62 88 PRO A CA 1
ATOM 708 C C . PRO A 1 88 ? -18.688 -13.155 10.720 1.00 74.62 88 PRO A C 1
ATOM 710 O O . PRO A 1 88 ? -18.995 -12.506 9.724 1.00 74.62 88 PRO A O 1
ATOM 713 N N . GLU A 1 89 ? -19.230 -14.340 11.000 1.00 77.19 89 GLU A N 1
ATOM 714 C CA . GLU A 1 89 ? -20.250 -15.021 10.202 1.00 77.19 89 GLU A CA 1
ATOM 715 C C . GLU A 1 89 ? -21.622 -14.333 10.269 1.00 77.19 89 GLU A C 1
ATOM 717 O O . GLU A 1 89 ? -22.413 -14.466 9.338 1.00 77.19 89 GLU A O 1
ATOM 722 N N . ASP A 1 90 ? -21.881 -13.570 11.333 1.00 80.19 90 ASP A N 1
ATOM 723 C CA . ASP A 1 90 ? -23.147 -12.869 11.572 1.00 80.19 90 ASP A CA 1
ATOM 724 C C . ASP A 1 90 ? -23.149 -11.436 11.002 1.00 80.19 90 ASP A C 1
ATOM 726 O O . ASP A 1 90 ? -24.120 -10.689 11.159 1.00 80.19 90 ASP A O 1
ATOM 730 N N . ILE A 1 91 ? -22.050 -11.012 10.367 1.00 80.69 91 ILE A N 1
ATOM 731 C CA . ILE A 1 91 ? -21.903 -9.666 9.807 1.00 80.69 91 ILE A CA 1
ATOM 732 C C . ILE A 1 91 ? -22.351 -9.677 8.345 1.00 80.69 91 ILE A C 1
ATOM 734 O O . ILE A 1 91 ? -21.617 -10.082 7.442 1.00 80.69 91 ILE A O 1
ATOM 738 N N . GLU A 1 92 ? -23.561 -9.177 8.101 1.00 83.00 92 GLU A N 1
ATOM 739 C CA . GLU A 1 92 ? -24.056 -8.941 6.747 1.00 83.00 92 GLU A CA 1
ATOM 740 C C . GLU A 1 92 ? -23.312 -7.764 6.104 1.00 83.00 92 GLU A C 1
ATOM 742 O O . GLU A 1 92 ? -23.344 -6.630 6.590 1.00 83.00 92 GLU A O 1
ATOM 747 N N . ILE A 1 93 ? -22.631 -8.035 4.991 1.00 82.50 93 ILE A N 1
ATOM 748 C CA . ILE A 1 93 ? -21.917 -7.016 4.224 1.00 82.50 93 ILE A CA 1
ATOM 749 C C . ILE A 1 93 ? -22.905 -6.382 3.244 1.00 82.50 93 ILE A C 1
ATOM 751 O O . ILE A 1 93 ? -23.501 -7.100 2.441 1.00 82.50 93 ILE A O 1
ATOM 755 N N . PRO A 1 94 ? -23.087 -5.052 3.271 1.00 89.38 94 PRO A N 1
ATOM 756 C CA . PRO A 1 94 ? -23.949 -4.375 2.313 1.00 89.38 94 PRO A CA 1
ATOM 757 C C . PRO A 1 94 ? -23.508 -4.619 0.864 1.00 89.38 94 PRO A C 1
ATOM 759 O O . PRO A 1 94 ? -22.314 -4.563 0.568 1.00 89.38 94 PRO A O 1
ATOM 762 N N . GLU A 1 95 ? -24.464 -4.779 -0.059 1.00 87.12 95 GLU A N 1
ATOM 763 C CA . GLU A 1 95 ? -24.184 -5.095 -1.474 1.00 87.12 95 GLU A CA 1
ATOM 764 C C . GLU A 1 95 ? -23.197 -4.118 -2.132 1.00 87.12 95 GLU A C 1
ATOM 766 O O . GLU A 1 95 ? -22.327 -4.525 -2.900 1.00 87.12 95 GLU A O 1
ATOM 771 N N . PHE A 1 96 ? -23.266 -2.828 -1.790 1.00 90.12 96 PHE A N 1
ATOM 772 C CA . PHE A 1 96 ? -22.365 -1.814 -2.347 1.00 90.12 96 PHE A CA 1
ATOM 773 C C . PHE A 1 96 ? -20.900 -1.960 -1.890 1.00 90.12 96 PHE A C 1
ATOM 775 O O . PHE A 1 96 ? -20.009 -1.362 -2.490 1.00 90.12 96 PHE A O 1
ATOM 782 N N . LEU A 1 97 ? -20.636 -2.733 -0.829 1.00 85.44 97 LEU A N 1
ATOM 783 C CA . LEU A 1 97 ? -19.296 -3.022 -0.305 1.00 85.44 97 LEU A CA 1
ATOM 784 C C . LEU A 1 97 ? -18.801 -4.423 -0.667 1.00 85.44 97 LEU A C 1
ATOM 786 O O . LEU A 1 97 ? -17.642 -4.742 -0.390 1.00 85.44 97 LEU A O 1
ATOM 790 N N . GLN A 1 98 ? -19.640 -5.241 -1.304 1.00 87.38 98 GLN A N 1
ATOM 791 C CA . GLN A 1 98 ? -19.328 -6.628 -1.639 1.00 87.38 98 GLN A CA 1
ATOM 792 C C . GLN A 1 98 ? -18.040 -6.737 -2.469 1.00 87.38 98 GLN A C 1
ATOM 794 O O . GLN A 1 98 ? -17.189 -7.588 -2.200 1.00 87.38 98 GLN A O 1
ATOM 799 N N . GLU A 1 99 ? -17.869 -5.850 -3.455 1.00 86.06 99 GLU A N 1
ATOM 800 C CA . GLU A 1 99 ? -16.698 -5.827 -4.340 1.00 86.06 99 GLU A CA 1
ATOM 801 C C . GLU A 1 99 ? -15.414 -5.492 -3.574 1.00 86.06 99 GLU A C 1
ATOM 803 O O . GLU A 1 99 ? -14.423 -6.218 -3.665 1.00 86.06 99 GLU A O 1
ATOM 808 N N . SER A 1 100 ? -15.448 -4.438 -2.756 1.00 85.62 100 SER A N 1
ATOM 809 C CA . SER A 1 100 ? -14.316 -4.010 -1.926 1.00 85.62 100 SER A CA 1
ATOM 810 C C . SER A 1 100 ? -13.922 -5.071 -0.902 1.00 85.62 100 SER A C 1
ATOM 812 O O . SER A 1 100 ? -12.736 -5.322 -0.694 1.00 85.62 100 SER A O 1
ATOM 814 N N . TYR A 1 101 ? -14.903 -5.732 -0.285 1.00 84.00 101 TYR A N 1
ATOM 815 C CA . TYR A 1 101 ? -14.650 -6.825 0.649 1.00 84.00 101 TYR A CA 1
ATOM 816 C C . TYR A 1 101 ? -14.031 -8.042 -0.046 1.00 84.00 101 TYR A C 1
ATOM 818 O O . TYR A 1 101 ? -13.073 -8.630 0.454 1.00 84.00 101 TYR A O 1
ATOM 826 N N . THR A 1 102 ? -14.538 -8.392 -1.229 1.00 84.88 102 THR A N 1
ATOM 827 C CA . THR A 1 102 ? -13.983 -9.477 -2.049 1.00 84.88 102 THR A CA 1
ATOM 828 C C . THR A 1 102 ? -12.537 -9.177 -2.434 1.00 84.88 102 THR A C 1
ATOM 830 O O . THR A 1 102 ? -11.685 -10.061 -2.363 1.00 84.88 102 THR A O 1
ATOM 833 N N . LEU A 1 103 ? -12.237 -7.925 -2.791 1.00 83.62 103 LEU A N 1
ATOM 834 C CA . LEU A 1 103 ? -10.878 -7.483 -3.079 1.00 83.62 103 LEU A CA 1
ATOM 835 C C . LEU A 1 103 ? -9.980 -7.584 -1.843 1.00 83.62 103 LEU A C 1
ATOM 837 O O . LEU A 1 103 ? -8.898 -8.144 -1.945 1.00 83.62 103 LEU A O 1
ATOM 841 N N . TYR A 1 104 ? -10.430 -7.100 -0.683 1.00 80.00 104 TYR A N 1
ATOM 842 C CA . TYR A 1 104 ? -9.685 -7.209 0.574 1.00 80.00 104 TYR A CA 1
ATOM 843 C C . TYR A 1 104 ? -9.351 -8.665 0.923 1.00 80.00 104 TYR A C 1
ATOM 845 O O . TYR A 1 104 ? -8.205 -8.972 1.232 1.00 80.00 104 TYR A O 1
ATOM 853 N N . LYS A 1 105 ? -10.331 -9.572 0.828 1.00 80.00 105 LYS A N 1
ATOM 854 C CA . LYS A 1 105 ? -10.155 -10.988 1.180 1.00 80.00 105 LYS A CA 1
ATOM 855 C C . LYS A 1 105 ? -9.223 -11.734 0.223 1.00 80.00 105 LYS A C 1
ATOM 857 O O . LYS A 1 105 ? -8.535 -12.658 0.641 1.00 80.00 105 LYS A O 1
ATOM 862 N N . ASN A 1 106 ? -9.225 -11.352 -1.053 1.00 80.75 106 ASN A N 1
ATOM 863 C CA . ASN A 1 106 ? -8.452 -12.022 -2.099 1.00 80.75 106 ASN A CA 1
ATOM 864 C C . ASN A 1 106 ? -7.131 -11.317 -2.429 1.00 80.75 106 ASN A C 1
ATOM 866 O O . ASN A 1 106 ? -6.376 -11.813 -3.264 1.00 80.75 106 ASN A O 1
ATOM 870 N N . ALA A 1 107 ? -6.854 -10.159 -1.830 1.00 77.00 107 ALA A N 1
ATOM 871 C CA . ALA A 1 107 ? -5.591 -9.464 -2.001 1.00 77.00 107 ALA A CA 1
ATOM 872 C C . ALA A 1 107 ? -4.554 -10.073 -1.045 1.00 77.00 107 ALA A C 1
ATOM 874 O O . ALA A 1 107 ? -4.684 -9.889 0.166 1.00 77.00 107 ALA A O 1
ATOM 875 N N . PRO A 1 108 ? -3.515 -10.767 -1.548 1.00 65.00 108 PRO A N 1
ATOM 876 C CA . PRO A 1 108 ? -2.393 -11.157 -0.708 1.00 65.00 108 PRO A CA 1
ATOM 877 C C . PRO A 1 108 ? -1.717 -9.880 -0.204 1.00 65.00 108 PRO A C 1
ATOM 879 O O . PRO A 1 108 ? -1.106 -9.129 -0.969 1.00 65.00 108 PRO A O 1
ATOM 882 N N . LEU A 1 109 ? -1.892 -9.600 1.085 1.00 61.56 109 LEU A N 1
ATOM 883 C CA . LEU A 1 109 ? -1.320 -8.431 1.749 1.00 61.56 109 LEU A CA 1
ATOM 884 C C . LEU A 1 109 ? 0.174 -8.638 2.013 1.00 61.56 109 LEU A C 1
ATOM 886 O O . LEU A 1 109 ? 0.930 -7.666 2.063 1.00 61.56 109 LEU A O 1
ATOM 890 N N . LEU A 1 110 ? 0.615 -9.896 2.119 1.00 56.50 110 LEU A N 1
ATOM 891 C CA . LEU A 1 110 ? 2.009 -10.265 2.315 1.00 56.50 110 LEU A CA 1
ATOM 892 C C . LEU A 1 110 ? 2.537 -11.136 1.169 1.00 56.50 110 LEU A C 1
ATOM 894 O O . LEU A 1 110 ? 1.831 -11.938 0.565 1.00 56.50 110 LEU A O 1
ATOM 898 N N . TYR A 1 111 ? 3.847 -11.033 0.925 1.00 46.53 111 TYR A N 1
ATOM 899 C CA . TYR A 1 111 ? 4.589 -11.778 -0.108 1.00 46.53 111 TYR A CA 1
ATOM 900 C C . TYR A 1 111 ? 4.517 -13.319 0.039 1.00 46.53 111 TYR A C 1
ATOM 902 O O . TYR A 1 111 ? 5.018 -14.042 -0.818 1.00 46.53 111 TYR A O 1
ATOM 910 N N . LYS A 1 112 ? 3.921 -13.836 1.122 1.00 46.66 112 LYS A N 1
ATOM 911 C CA . LYS A 1 112 ? 3.793 -15.271 1.423 1.00 46.66 112 LYS A CA 1
ATOM 912 C C . LYS A 1 112 ? 2.353 -15.744 1.638 1.00 46.66 112 LYS A C 1
ATOM 914 O O . LYS A 1 112 ? 2.174 -16.887 2.040 1.00 46.66 112 LYS A O 1
ATOM 919 N N . ASP A 1 113 ? 1.357 -14.907 1.368 1.00 52.34 113 ASP A N 1
ATOM 920 C CA . ASP A 1 113 ? -0.045 -15.318 1.455 1.00 52.34 113 ASP A CA 1
ATOM 921 C C . ASP A 1 113 ? -0.444 -16.060 0.164 1.00 52.34 113 ASP A C 1
ATOM 923 O O . ASP A 1 113 ? -1.128 -15.511 -0.699 1.00 52.34 113 ASP A O 1
ATOM 927 N N . LEU A 1 114 ? 0.061 -17.289 0.002 1.00 49.56 114 LEU A N 1
ATOM 928 C CA . LEU A 1 114 ? -0.384 -18.303 -0.966 1.00 49.56 114 LEU A CA 1
ATOM 929 C C . LEU A 1 114 ? -0.321 -19.691 -0.322 1.00 49.56 114 LEU A C 1
ATOM 931 O O . LEU A 1 114 ? 0.754 -20.034 0.222 1.00 49.56 114 LEU A O 1
#

Secondary structure (DSSP, 8-state):
----PPPHHHHHHHHHHHHHHHHHHHHHHHHHHHHHHHHHHHHHHHHHHHHHT-HHHH-----HHHHHH-TTHHHHHHHHHHHHTS-GGG-PPPGGGHHHHHHHHHS--STT--

Sequence (114 aa):
MTSSKPSEPSKEYAKIYSRREELIKQESSLKREYTTMLRKLASVTTVLQELENDPRVSERVISEASILKIPDLKQYLSLIEELDNKAPEDIEIPEFLQESYTLYKNAPLLYKDL

Fold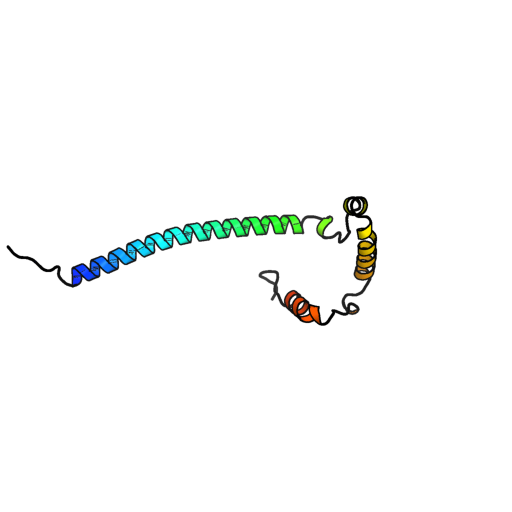seek 3Di:
DDPDDPPPVVVVVVVVVVVVVVVVVVVVVVVVVVVVVVVVVVVVVVVVVVCVPPVCVVVPADDPVVCVVPVVCVVVRVVVVVVVPDDPVPDDDDPVCPVVVVCVVPDPPDPPPD

Organism: NCBI:txid1266666

InterPro domains:
  IPR020366 INO80 complex subunit Ies5 [PF17335] (11-113)

Radius of gyration: 30.0 Å; chains: 1; bounding box: 65×37×79 Å